Protein AF-A0AB36NXX7-F1 (afdb_monomer_lite)

Radius of gyration: 16.91 Å; chains: 1; bounding box: 38×27×40 Å

pLDDT: mean 72.61, std 8.46, range [48.34, 87.56]

Structure (mmCIF, N/CA/C/O backbone):
data_AF-A0AB36NXX7-F1
#
_entry.id   AF-A0AB36NXX7-F1
#
loop_
_atom_site.group_PDB
_atom_site.id
_atom_site.type_symbol
_atom_site.label_atom_id
_atom_site.label_alt_id
_atom_site.label_comp_id
_atom_site.label_asym_id
_atom_site.label_entity_id
_atom_site.label_seq_id
_atom_site.pdbx_PDB_ins_code
_atom_site.Cartn_x
_atom_site.Cartn_y
_atom_site.Cartn_z
_atom_site.occupancy
_atom_site.B_iso_or_equiv
_atom_site.auth_seq_id
_atom_site.auth_comp_id
_atom_site.auth_asym_id
_atom_site.auth_atom_id
_atom_site.pdbx_PDB_model_num
ATOM 1 N N . MET A 1 1 ? -16.852 20.082 20.409 1.00 48.34 1 MET A N 1
ATOM 2 C CA . MET A 1 1 ? -17.123 18.825 19.672 1.00 48.34 1 MET A CA 1
ATOM 3 C C . MET A 1 1 ? -18.591 18.836 19.265 1.00 48.34 1 MET A C 1
ATOM 5 O O . MET A 1 1 ? -19.446 18.843 20.142 1.00 48.34 1 MET A O 1
ATOM 9 N N . LYS A 1 2 ? -18.890 18.993 17.966 1.00 51.81 2 LYS A N 1
ATOM 10 C CA . LYS A 1 2 ? -20.273 19.078 17.459 1.00 51.81 2 LYS A CA 1
ATOM 11 C C . LYS A 1 2 ? -20.989 17.733 17.685 1.00 51.81 2 LYS A C 1
ATOM 13 O O . LYS A 1 2 ? -20.387 16.682 17.516 1.00 51.81 2 LYS A O 1
ATOM 18 N N . ASN A 1 3 ? -22.239 17.812 18.138 1.00 57.38 3 ASN A N 1
ATOM 19 C CA . ASN A 1 3 ? -23.135 16.730 18.563 1.00 57.38 3 ASN A CA 1
ATOM 20 C C . ASN A 1 3 ? -23.060 15.432 17.723 1.00 57.38 3 ASN A C 1
ATOM 22 O O . ASN A 1 3 ? -23.766 15.293 16.732 1.00 57.38 3 ASN A O 1
ATOM 26 N N . LEU A 1 4 ? -22.315 14.432 18.206 1.00 63.97 4 LEU A N 1
ATOM 27 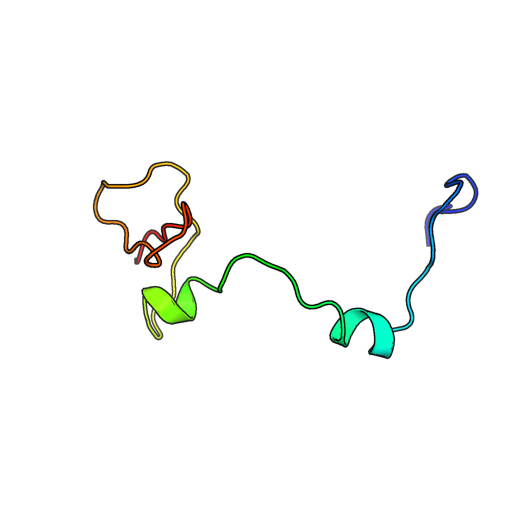C CA . LEU A 1 4 ? -22.407 13.029 17.760 1.00 63.97 4 LEU A CA 1
ATOM 28 C C . LEU A 1 4 ? -23.636 12.300 18.356 1.00 63.97 4 LEU A C 1
ATOM 30 O O . LEU A 1 4 ? -23.820 11.108 18.141 1.00 63.97 4 LEU A O 1
ATOM 34 N N . LYS A 1 5 ? -24.491 13.009 19.112 1.00 59.66 5 LYS A N 1
ATOM 35 C CA . LYS A 1 5 ? -25.547 12.446 19.974 1.00 59.66 5 LYS A CA 1
ATOM 36 C C . LYS A 1 5 ? -26.691 11.720 19.246 1.00 59.66 5 LYS A C 1
ATOM 38 O O . LYS A 1 5 ? -27.503 11.096 19.915 1.00 59.66 5 LYS A O 1
ATOM 43 N N . ASN A 1 6 ? -26.775 11.799 17.917 1.00 64.75 6 ASN A N 1
ATOM 44 C CA . ASN A 1 6 ? -27.868 11.203 17.133 1.00 64.75 6 ASN A CA 1
ATOM 45 C C . ASN A 1 6 ? -27.441 10.028 16.242 1.00 64.75 6 ASN A C 1
ATOM 47 O O . ASN A 1 6 ? -28.246 9.524 15.462 1.00 64.75 6 ASN A O 1
ATOM 51 N N . LEU A 1 7 ? -26.193 9.572 16.347 1.00 71.56 7 LEU A N 1
ATOM 52 C CA . LEU A 1 7 ? -25.728 8.416 15.592 1.00 71.56 7 LEU A CA 1
ATOM 53 C C . LEU A 1 7 ? -26.048 7.130 16.367 1.00 71.56 7 LEU A C 1
ATOM 55 O O . LEU A 1 7 ? -25.419 6.826 17.378 1.00 71.56 7 LEU A O 1
ATOM 59 N N . LYS A 1 8 ? -27.053 6.384 15.902 1.00 76.50 8 LYS A N 1
ATOM 60 C CA . LYS A 1 8 ? -27.338 5.024 16.384 1.00 76.50 8 LYS A CA 1
ATOM 61 C C . LYS A 1 8 ? -26.325 4.060 15.753 1.00 76.50 8 LYS A C 1
ATOM 63 O O . LYS A 1 8 ? -26.016 4.207 14.575 1.00 76.50 8 LYS A O 1
ATOM 68 N N . ASN A 1 9 ? -25.833 3.086 16.522 1.00 78.19 9 ASN A N 1
ATOM 69 C CA . ASN A 1 9 ? -24.832 2.090 16.096 1.00 78.19 9 ASN A CA 1
ATOM 70 C C . ASN A 1 9 ? -23.446 2.662 15.740 1.00 78.19 9 ASN A C 1
ATOM 72 O O . ASN A 1 9 ? -22.773 2.143 14.854 1.00 78.19 9 ASN A O 1
ATOM 76 N N . VAL A 1 10 ? -23.012 3.727 16.417 1.00 77.31 10 VAL A N 1
ATOM 77 C CA . VAL A 1 10 ? -21.656 4.268 16.260 1.00 77.31 10 VAL A CA 1
ATOM 78 C C . VAL A 1 10 ? -20.874 4.080 17.548 1.00 77.31 10 VAL A C 1
ATOM 80 O O . VAL A 1 10 ? -21.297 4.517 18.616 1.00 77.31 10 VAL A O 1
ATOM 83 N N . GLU A 1 11 ? -19.714 3.446 17.426 1.00 81.12 11 GLU A N 1
ATOM 84 C CA . GLU A 1 11 ? -18.760 3.276 18.512 1.00 81.12 11 GLU A CA 1
ATOM 85 C C . GLU A 1 11 ? -17.644 4.317 18.384 1.00 81.12 11 GLU A C 1
ATOM 87 O O . GLU A 1 11 ? -17.027 4.476 17.328 1.00 81.12 11 GLU A O 1
ATOM 92 N N . ILE A 1 12 ? -17.380 5.051 19.467 1.00 82.75 12 ILE A N 1
ATOM 93 C CA . ILE A 1 12 ? -16.244 5.972 19.523 1.00 82.75 12 ILE A CA 1
ATOM 94 C C . ILE A 1 12 ? -15.020 5.172 19.962 1.00 82.75 12 ILE A C 1
ATOM 96 O O . ILE A 1 12 ? -14.847 4.869 21.141 1.00 82.75 12 ILE A O 1
ATOM 100 N N . LEU A 1 13 ? -14.151 4.860 19.005 1.00 85.38 13 LEU A N 1
ATOM 101 C CA . LEU A 1 13 ? -12.926 4.111 19.260 1.00 85.38 13 LEU A CA 1
ATOM 102 C C . LEU A 1 13 ? -11.887 4.961 20.003 1.00 85.38 13 LEU A C 1
ATOM 104 O O . LEU A 1 13 ? -11.649 6.129 19.677 1.00 85.38 13 LEU A O 1
ATOM 108 N N . SER A 1 14 ? -11.204 4.343 20.969 1.00 87.56 14 SER A N 1
ATOM 109 C CA . SER A 1 14 ? -10.038 4.938 21.631 1.00 87.56 14 SER A CA 1
ATOM 110 C C . SER A 1 14 ? -8.881 5.146 20.642 1.00 87.56 14 SER A C 1
ATOM 112 O O . SER A 1 1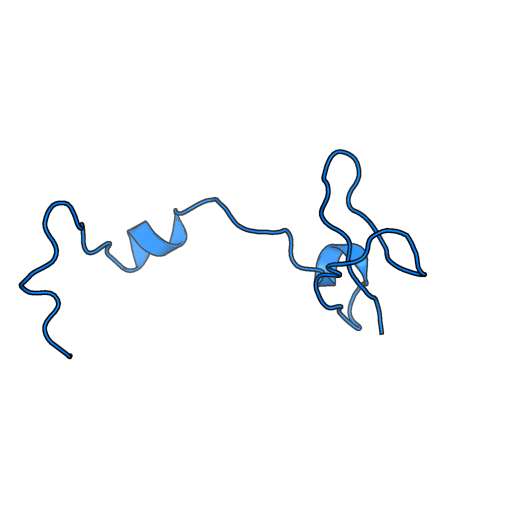4 ? -8.803 4.479 19.612 1.00 87.56 14 SER A O 1
ATOM 114 N N . LYS A 1 15 ? -7.924 6.032 20.960 1.00 81.88 15 LYS A N 1
ATOM 115 C CA . LYS A 1 15 ? -6.746 6.269 20.098 1.00 81.88 15 LYS A CA 1
ATOM 116 C C . LYS A 1 15 ? -5.960 4.987 19.793 1.00 81.88 15 LYS A C 1
ATOM 118 O O . LYS A 1 15 ? -5.437 4.843 18.695 1.00 81.88 15 LYS A O 1
ATOM 123 N N . ASN A 1 16 ? -5.873 4.068 20.754 1.00 85.31 16 ASN A N 1
ATOM 124 C CA . ASN A 1 16 ? -5.180 2.795 20.558 1.00 85.31 16 ASN A CA 1
ATOM 125 C C . ASN A 1 16 ? -5.974 1.862 19.638 1.00 85.31 16 ASN A C 1
ATOM 127 O O . ASN A 1 16 ? -5.385 1.259 18.750 1.00 85.31 16 ASN A O 1
ATOM 131 N N . ALA A 1 17 ? -7.300 1.815 19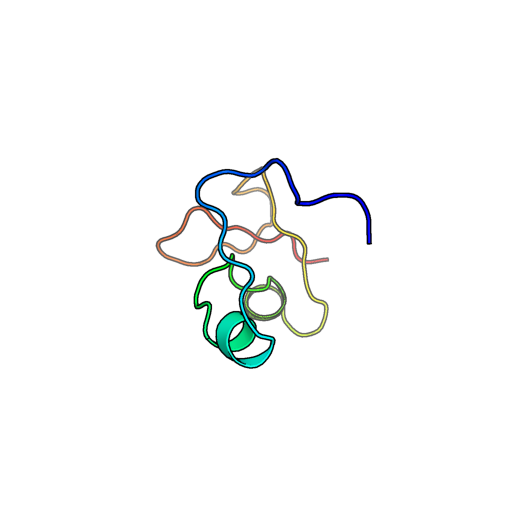.790 1.00 83.31 17 ALA A N 1
ATOM 132 C CA . ALA A 1 17 ? -8.164 1.028 18.914 1.00 83.31 17 ALA A CA 1
ATOM 133 C C . ALA A 1 17 ? -8.187 1.573 17.473 1.00 83.31 17 ALA A C 1
ATOM 135 O O . ALA A 1 17 ? -8.238 0.802 16.521 1.00 83.31 17 ALA A O 1
ATOM 136 N N . GLN A 1 18 ? -8.064 2.893 17.293 1.00 79.12 18 GLN A N 1
ATOM 137 C CA . GLN A 1 18 ? -7.913 3.504 15.968 1.00 79.12 18 GLN A CA 1
ATOM 138 C C . GLN A 1 18 ? -6.619 3.064 15.268 1.00 79.12 18 GLN A C 1
ATOM 140 O O . GLN A 1 18 ? -6.630 2.831 14.065 1.00 79.12 18 GLN A O 1
ATOM 145 N N . LYS A 1 19 ? -5.514 2.900 16.009 1.00 76.31 19 LYS A N 1
ATOM 146 C CA . LYS A 1 19 ? -4.236 2.422 15.448 1.00 76.31 19 LYS A CA 1
ATOM 147 C C . LYS A 1 19 ? -4.284 0.964 14.993 1.00 76.31 19 LYS A C 1
ATOM 149 O O . LYS A 1 19 ? -3.516 0.589 14.117 1.00 76.31 19 LYS A O 1
ATOM 154 N N . SER A 1 20 ? -5.147 0.148 15.598 1.00 78.56 20 SER A N 1
ATOM 155 C CA . SER A 1 20 ? -5.334 -1.255 15.215 1.00 78.56 20 SER A CA 1
ATOM 156 C C . SER A 1 20 ? -6.302 -1.449 14.049 1.00 78.56 20 SER A C 1
ATOM 158 O O . SER A 1 20 ? -6.479 -2.580 13.604 1.00 78.56 20 SER A O 1
ATOM 160 N N . ILE A 1 21 ? -6.934 -0.381 13.549 1.00 78.50 21 ILE A N 1
ATOM 161 C CA . ILE A 1 21 ? -7.724 -0.462 12.321 1.00 78.50 21 ILE A CA 1
ATOM 162 C C . ILE A 1 21 ? -6.749 -0.739 11.177 1.00 78.50 21 ILE A C 1
ATOM 164 O O . ILE A 1 21 ? -6.011 0.140 10.738 1.00 78.50 21 ILE A O 1
ATOM 168 N N . SER A 1 22 ? -6.734 -1.988 10.719 1.00 63.94 22 SER A N 1
ATOM 169 C CA . SER A 1 22 ? -6.005 -2.395 9.527 1.00 63.94 22 SER A CA 1
ATOM 170 C C . SER A 1 22 ? -6.944 -2.296 8.332 1.00 63.94 22 SER A C 1
ATOM 172 O O . SER A 1 22 ? -7.979 -2.959 8.278 1.00 63.94 22 SER A O 1
ATOM 174 N N . GLY A 1 23 ? -6.614 -1.403 7.408 1.00 59.62 23 GLY A N 1
ATOM 175 C CA . GLY A 1 23 ? -7.427 -1.094 6.242 1.00 59.62 23 GLY A CA 1
ATOM 176 C C . GLY A 1 23 ? -7.037 0.264 5.673 1.00 59.62 23 GLY A C 1
ATOM 177 O O . GLY A 1 23 ? -6.665 1.174 6.410 1.00 59.62 23 GLY A O 1
ATOM 178 N N . GLY A 1 24 ? -7.083 0.391 4.353 1.00 61.72 24 GLY A N 1
ATOM 179 C CA . GLY A 1 24 ? -6.653 1.594 3.651 1.00 61.72 24 GLY A CA 1
ATOM 180 C C . GLY A 1 24 ? -5.997 1.253 2.324 1.00 61.72 24 GLY A C 1
ATOM 181 O O . GLY A 1 24 ? -5.526 0.137 2.113 1.00 61.72 24 GLY A O 1
ATOM 182 N N . ILE A 1 25 ? -5.994 2.221 1.416 1.00 63.19 25 ILE A N 1
ATOM 183 C CA . ILE A 1 25 ? -5.282 2.095 0.150 1.00 63.19 25 ILE A CA 1
ATOM 184 C C . ILE A 1 25 ? -3.781 2.214 0.464 1.00 63.19 25 ILE A C 1
ATOM 186 O O . ILE A 1 25 ? -3.403 3.158 1.165 1.00 63.19 25 ILE A O 1
ATOM 190 N N . PRO A 1 26 ? -2.933 1.273 0.008 1.00 64.44 26 PRO A N 1
ATOM 191 C CA . PRO A 1 26 ? -1.493 1.359 0.210 1.00 64.44 26 PRO A CA 1
ATOM 192 C C . PRO A 1 26 ? -0.982 2.716 -0.275 1.00 64.44 26 PRO A C 1
ATOM 194 O O . PRO A 1 26 ? -1.351 3.195 -1.348 1.00 64.44 26 PRO A O 1
ATOM 197 N N . LEU A 1 27 ? -0.176 3.365 0.567 1.00 69.19 27 LEU A N 1
ATOM 198 C CA . LEU A 1 27 ? 0.331 4.700 0.285 1.00 69.19 27 LEU A CA 1
ATOM 199 C C . LEU A 1 27 ? 1.131 4.659 -1.015 1.00 69.19 27 LEU A C 1
ATOM 201 O O . LEU A 1 27 ? 2.067 3.872 -1.142 1.00 69.19 27 LEU A O 1
ATOM 205 N N . CYS A 1 28 ? 0.814 5.563 -1.940 1.00 71.06 28 CYS A N 1
ATOM 206 C CA . CYS A 1 28 ? 1.540 5.711 -3.200 1.00 71.06 28 CYS A CA 1
ATOM 207 C C . CYS A 1 28 ? 3.043 5.973 -3.017 1.00 71.06 28 CYS A C 1
ATOM 209 O O . CYS A 1 28 ? 3.795 5.799 -3.961 1.00 71.06 28 CYS A O 1
ATOM 211 N N . VAL A 1 29 ? 3.49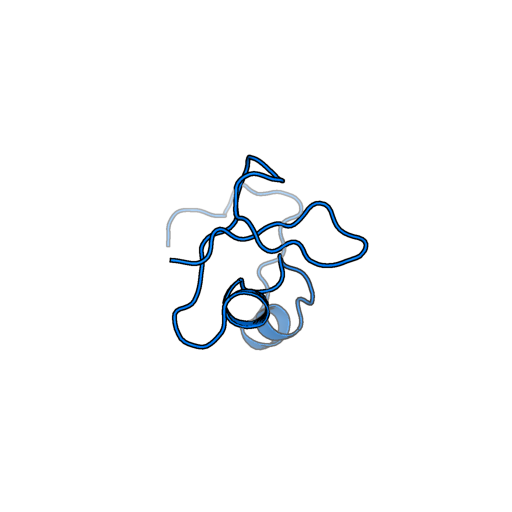9 6.322 -1.810 1.00 68.56 29 VAL A N 1
ATOM 212 C CA . VAL A 1 29 ? 4.921 6.341 -1.424 1.00 68.56 29 VAL A CA 1
ATOM 213 C C . VAL A 1 29 ? 5.607 4.986 -1.632 1.00 68.56 29 VAL A C 1
ATOM 215 O O . VAL A 1 29 ? 6.769 4.943 -2.016 1.00 68.56 29 VAL A O 1
ATOM 218 N N . ILE A 1 30 ? 4.901 3.871 -1.431 1.00 72.25 30 ILE A N 1
ATOM 219 C CA . ILE A 1 30 ? 5.462 2.529 -1.650 1.00 72.25 30 ILE A CA 1
ATOM 220 C C . ILE A 1 30 ? 5.634 2.253 -3.152 1.00 72.25 30 ILE A C 1
ATOM 222 O O . ILE A 1 30 ? 6.587 1.592 -3.549 1.00 72.25 30 ILE A O 1
ATOM 226 N N . LEU A 1 31 ? 4.727 2.770 -3.988 1.00 71.69 31 LEU A N 1
ATOM 227 C CA . LEU A 1 31 ? 4.707 2.519 -5.434 1.00 71.69 31 LEU A CA 1
ATOM 228 C C . LEU A 1 31 ? 5.551 3.526 -6.233 1.00 71.69 31 LEU A C 1
ATOM 230 O O . LEU A 1 31 ? 6.146 3.156 -7.238 1.00 71.69 31 LEU A O 1
ATOM 234 N N . CYS A 1 32 ? 5.620 4.779 -5.783 1.00 75.75 32 CYS A N 1
ATOM 235 C CA . CYS A 1 32 ? 6.282 5.895 -6.465 1.00 75.75 32 CYS A CA 1
ATOM 236 C C . CYS A 1 32 ? 7.596 6.341 -5.795 1.00 75.75 32 CYS A C 1
ATOM 238 O O . CYS A 1 32 ? 8.227 7.292 -6.252 1.00 75.75 32 CYS A O 1
ATOM 240 N N . GLY A 1 33 ? 8.021 5.676 -4.716 1.00 74.62 33 GLY A N 1
ATOM 241 C CA . GLY A 1 33 ? 9.247 6.007 -3.987 1.00 74.62 33 GLY A CA 1
ATOM 242 C C . GLY A 1 33 ? 9.152 7.300 -3.168 1.00 74.62 33 GLY A C 1
ATOM 243 O O . GLY A 1 33 ? 8.063 7.785 -2.858 1.00 74.62 33 GLY A O 1
ATOM 244 N N . GLU A 1 34 ? 10.309 7.864 -2.800 1.00 69.06 34 GLU A N 1
ATOM 245 C CA . GLU A 1 34 ? 10.409 9.035 -1.907 1.00 69.06 34 GLU A CA 1
ATOM 246 C C . GLU A 1 34 ? 9.750 10.305 -2.464 1.00 69.06 34 GLU A C 1
ATOM 248 O O . GLU A 1 34 ? 9.264 11.127 -1.689 1.00 69.06 34 GLU A O 1
ATOM 253 N N . ALA A 1 35 ? 9.669 10.442 -3.793 1.00 66.62 35 ALA A N 1
ATOM 254 C CA . ALA A 1 35 ? 8.925 11.522 -4.449 1.00 66.62 35 ALA A CA 1
ATOM 255 C C . ALA A 1 35 ? 7.416 11.463 -4.138 1.00 66.62 35 ALA A C 1
ATOM 257 O O . ALA 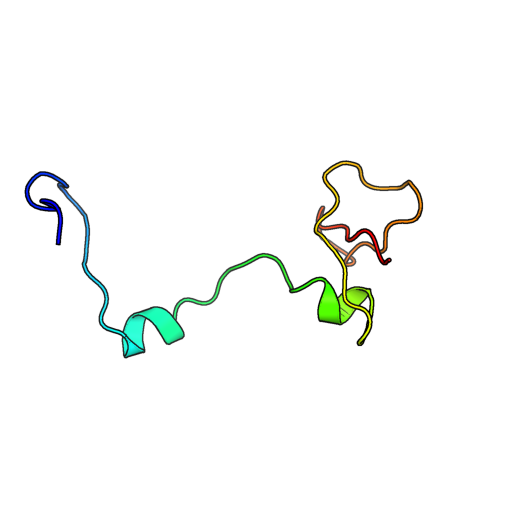A 1 35 ? 6.707 12.470 -4.219 1.00 66.62 35 ALA A O 1
ATOM 258 N N . GLY A 1 36 ? 6.933 10.287 -3.731 1.00 69.75 36 GLY A N 1
ATOM 259 C CA . GLY A 1 36 ? 5.535 10.027 -3.462 1.00 69.75 36 GLY A CA 1
ATOM 260 C C . GLY A 1 36 ? 4.693 10.022 -4.733 1.00 69.75 36 GLY A C 1
ATOM 261 O O . GLY A 1 36 ? 5.170 10.088 -5.862 1.00 69.75 36 GLY A O 1
ATOM 262 N N . GLY A 1 37 ? 3.389 9.906 -4.539 1.00 77.88 37 GLY A N 1
ATOM 263 C CA . GLY A 1 37 ? 2.428 9.903 -5.629 1.00 77.88 37 GLY A CA 1
ATOM 264 C C . GLY A 1 37 ? 1.026 10.131 -5.101 1.00 77.88 37 GLY A C 1
ATOM 265 O O . GLY A 1 37 ? 0.797 10.165 -3.888 1.00 77.88 37 GLY A O 1
ATOM 266 N N . VAL A 1 38 ? 0.081 10.280 -6.018 1.00 80.81 38 VAL A N 1
ATOM 267 C CA . VAL A 1 38 ? -1.344 10.409 -5.697 1.00 80.81 38 VAL A CA 1
ATOM 268 C C . VAL A 1 38 ? -2.108 9.235 -6.283 1.00 80.81 38 VAL A C 1
ATOM 270 O O . VAL A 1 38 ? -1.737 8.719 -7.332 1.00 80.81 38 VAL A O 1
ATOM 273 N N . ILE A 1 39 ? -3.176 8.804 -5.611 1.00 82.50 39 ILE A N 1
ATOM 274 C CA . ILE A 1 39 ? -4.034 7.733 -6.126 1.00 82.50 39 ILE A CA 1
ATOM 275 C C . ILE A 1 39 ? -4.636 8.204 -7.455 1.00 82.50 39 ILE A C 1
ATOM 277 O O . ILE A 1 39 ? -5.247 9.272 -7.522 1.00 82.50 39 ILE A O 1
ATOM 281 N N . SER A 1 40 ? -4.435 7.412 -8.506 1.00 75.94 40 SER A N 1
ATOM 282 C CA . SER A 1 40 ? -4.991 7.649 -9.833 1.00 75.94 40 SER A CA 1
ATOM 283 C C . SER A 1 40 ? -6.366 6.999 -9.936 1.00 75.94 40 SER A C 1
ATOM 285 O O . SER A 1 40 ? -6.539 5.812 -9.657 1.00 75.94 40 SER A O 1
ATOM 287 N N . ASN A 1 41 ? -7.344 7.785 -10.382 1.00 70.69 41 ASN A N 1
ATOM 288 C CA . ASN A 1 41 ? -8.694 7.305 -10.683 1.00 70.69 41 ASN A CA 1
ATOM 289 C C . ASN A 1 41 ? -8.816 6.784 -12.127 1.00 70.69 41 ASN A C 1
ATOM 291 O O . ASN A 1 41 ? -9.884 6.324 -12.524 1.00 70.69 41 ASN A O 1
ATOM 295 N N . THR A 1 42 ? -7.743 6.873 -12.920 1.00 68.06 42 THR A N 1
ATOM 296 C CA . THR A 1 42 ? -7.697 6.468 -14.333 1.00 68.06 42 THR A CA 1
ATOM 297 C C . THR A 1 42 ? -6.497 5.554 -14.591 1.00 68.06 42 THR A C 1
ATOM 299 O O . THR A 1 42 ? -5.492 6.022 -15.120 1.00 68.06 42 THR A O 1
ATOM 302 N N . PRO A 1 43 ? -6.597 4.257 -14.242 1.00 66.00 43 PRO A N 1
ATOM 303 C CA . PRO A 1 43 ? -5.527 3.282 -14.434 1.00 66.00 43 PRO A CA 1
ATOM 304 C C . PRO A 1 43 ? -5.001 3.236 -15.875 1.00 66.00 43 PRO A C 1
ATOM 306 O O . PRO A 1 43 ? -5.784 3.135 -16.821 1.00 66.00 43 PRO A O 1
ATOM 309 N N . GLY A 1 44 ? -3.675 3.229 -16.037 1.00 66.44 44 GLY A N 1
ATOM 310 C CA . GLY A 1 44 ? -3.015 2.861 -17.297 1.00 66.44 44 GLY A CA 1
ATOM 311 C C . GLY A 1 44 ? -2.373 3.998 -18.093 1.00 66.44 44 GLY A C 1
ATOM 312 O O . GLY A 1 44 ? -1.786 3.728 -19.140 1.00 66.44 44 GLY A O 1
ATOM 313 N N . ARG A 1 45 ? -2.409 5.253 -17.623 1.00 64.94 45 ARG A N 1
ATOM 314 C CA . ARG A 1 45 ? -1.738 6.371 -18.310 1.00 64.94 45 ARG A CA 1
ATOM 315 C C . ARG A 1 45 ? -0.540 6.891 -17.516 1.00 64.94 45 ARG A C 1
ATOM 317 O O . ARG A 1 45 ? -0.601 7.959 -16.925 1.00 64.94 45 ARG A O 1
ATOM 324 N N . GLY A 1 46 ? 0.556 6.131 -17.539 1.00 68.81 46 GLY A N 1
ATOM 325 C CA . GLY A 1 46 ? 1.794 6.490 -16.828 1.00 68.81 46 GLY A CA 1
ATOM 326 C C . GLY A 1 46 ? 1.747 6.240 -15.317 1.00 68.81 46 GLY A C 1
ATOM 327 O O . GLY A 1 46 ? 2.635 6.687 -14.601 1.00 68.81 46 GLY A O 1
ATOM 328 N N . ASP A 1 47 ? 0.726 5.521 -14.846 1.00 78.81 47 ASP A N 1
ATOM 329 C CA . ASP A 1 47 ? 0.553 5.180 -13.438 1.00 78.81 47 ASP A CA 1
ATOM 330 C C . ASP A 1 47 ? 1.269 3.877 -13.071 1.00 78.81 47 ASP A C 1
ATOM 332 O O . ASP A 1 47 ? 1.346 2.939 -13.869 1.00 78.81 47 ASP A O 1
ATOM 336 N N . VAL A 1 48 ? 1.707 3.785 -11.816 1.00 81.44 48 VAL A N 1
ATOM 337 C CA . VAL A 1 48 ? 2.215 2.550 -11.215 1.00 81.44 48 VAL A CA 1
ATOM 338 C C . VAL A 1 48 ? 1.091 1.896 -10.422 1.00 81.44 48 VAL A C 1
ATOM 340 O O . VAL A 1 48 ? 0.562 2.475 -9.474 1.00 81.44 48 VAL A O 1
ATOM 343 N N . CYS A 1 49 ? 0.710 0.684 -10.818 1.00 77.06 49 CYS A N 1
ATOM 344 C CA . CYS A 1 49 ? -0.386 -0.054 -10.199 1.00 77.06 49 CYS A CA 1
ATOM 345 C C . CYS A 1 49 ? 0.123 -1.164 -9.287 1.00 77.06 49 CYS A C 1
ATOM 347 O O . CYS A 1 49 ? 1.076 -1.872 -9.618 1.00 77.06 49 CYS A O 1
ATOM 349 N N . GLN A 1 50 ? -0.547 -1.348 -8.151 1.00 75.19 50 GLN A N 1
ATOM 350 C CA . GLN A 1 50 ? -0.224 -2.439 -7.246 1.00 75.19 50 GLN A CA 1
ATOM 351 C C . GLN A 1 50 ? -0.774 -3.762 -7.798 1.00 75.19 50 GLN A C 1
ATOM 353 O O . GLN A 1 50 ? -1.984 -3.861 -8.038 1.00 75.19 50 GLN A O 1
ATOM 358 N N . PRO A 1 51 ? 0.078 -4.790 -7.987 1.00 69.62 51 PRO A N 1
ATOM 359 C CA . PRO A 1 51 ? -0.349 -6.057 -8.567 1.00 69.62 51 PRO A CA 1
ATOM 360 C C . PRO A 1 51 ? -1.471 -6.700 -7.745 1.00 69.62 51 PRO A C 1
ATOM 362 O O . PRO A 1 51 ? -1.407 -6.758 -6.518 1.00 69.62 51 PRO A O 1
ATOM 365 N N . GLY A 1 52 ? -2.511 -7.174 -8.435 1.00 68.19 52 GLY A N 1
ATOM 366 C CA . GLY A 1 52 ? -3.681 -7.805 -7.813 1.00 68.19 52 GLY A CA 1
ATOM 367 C C . GLY A 1 52 ? -4.732 -6.838 -7.252 1.00 68.19 52 GLY A C 1
ATOM 368 O O . GLY A 1 52 ? -5.693 -7.294 -6.639 1.00 68.19 52 GLY A O 1
ATOM 369 N N . THR A 1 53 ? -4.595 -5.524 -7.465 1.00 68.81 53 THR A N 1
ATOM 370 C CA . THR A 1 53 ? -5.591 -4.522 -7.046 1.00 68.81 53 THR A CA 1
ATOM 371 C C . THR A 1 53 ? -5.936 -3.560 -8.185 1.00 68.81 53 THR A C 1
ATOM 373 O O . THR A 1 53 ? -5.196 -3.449 -9.158 1.00 68.81 53 THR A O 1
ATOM 376 N N . THR A 1 54 ? -7.040 -2.819 -8.052 1.00 72.94 54 THR A N 1
ATOM 377 C CA . THR A 1 54 ? -7.379 -1.690 -8.944 1.00 72.94 54 THR A CA 1
ATOM 378 C C . THR A 1 54 ? -6.719 -0.377 -8.510 1.00 72.94 54 THR A C 1
ATOM 380 O O . THR A 1 54 ? -7.077 0.686 -9.013 1.00 72.94 54 THR A O 1
ATOM 383 N N . VAL A 1 55 ? -5.806 -0.424 -7.535 1.00 76.69 55 VAL A N 1
ATOM 384 C CA . VAL A 1 55 ? -5.131 0.759 -7.002 1.00 76.69 55 VAL A CA 1
ATOM 385 C C . VAL A 1 55 ? -3.944 1.083 -7.894 1.00 76.69 55 VAL A C 1
ATOM 387 O O . VAL A 1 55 ? -2.990 0.309 -7.994 1.00 76.69 55 VAL A O 1
ATOM 390 N N . CYS A 1 56 ? -3.999 2.262 -8.499 1.00 81.31 56 CYS A N 1
ATOM 391 C CA . CYS A 1 56 ? -2.908 2.834 -9.265 1.00 81.31 56 CYS A CA 1
ATOM 392 C C . CYS A 1 56 ? -2.515 4.182 -8.679 1.00 81.31 56 CYS A C 1
ATOM 394 O O . CYS A 1 56 ? -3.341 4.878 -8.089 1.00 81.31 56 CYS A O 1
ATOM 396 N N . CYS A 1 57 ? -1.253 4.547 -8.846 1.00 84.62 57 CYS A N 1
ATOM 397 C CA . CYS A 1 57 ? -0.701 5.802 -8.377 1.00 84.62 57 CYS A CA 1
ATOM 398 C C . CYS A 1 57 ? -0.066 6.561 -9.533 1.00 84.62 57 CYS A C 1
ATOM 400 O O . CYS A 1 57 ? 0.752 6.009 -10.268 1.00 84.62 57 CYS A O 1
ATOM 402 N N . TYR A 1 58 ? -0.415 7.837 -9.640 1.00 84.19 58 TYR A N 1
ATOM 403 C CA . TYR A 1 58 ? 0.299 8.780 -10.478 1.00 84.19 58 TYR A CA 1
ATOM 404 C C . TYR A 1 58 ? 1.547 9.237 -9.725 1.00 84.19 58 TYR A C 1
ATOM 406 O O . TYR A 1 58 ? 1.452 9.914 -8.692 1.00 84.19 58 TYR A O 1
ATOM 414 N N . CYS A 1 59 ? 2.708 8.837 -10.232 1.00 77.81 59 CYS A N 1
ATOM 415 C CA . CYS A 1 59 ? 4.002 9.242 -9.702 1.00 77.81 59 CYS A CA 1
ATOM 416 C C . CYS A 1 59 ? 4.401 10.573 -10.348 1.00 77.81 59 CYS A C 1
ATOM 418 O O . CYS A 1 59 ? 4.329 10.707 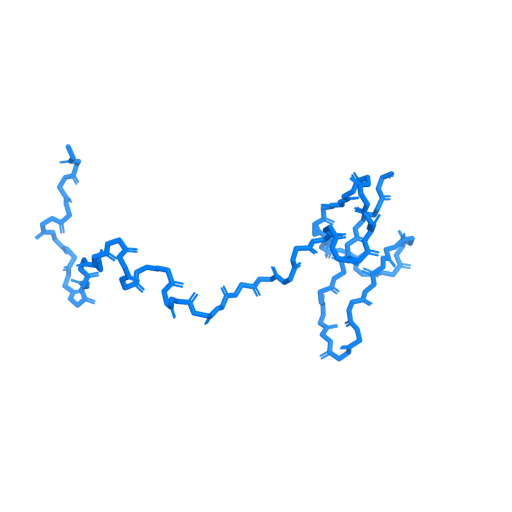-11.571 1.00 77.81 59 CYS A O 1
ATOM 420 N N . ARG A 1 60 ? 4.745 11.571 -9.529 1.00 67.31 60 ARG A N 1
ATOM 421 C CA . ARG A 1 60 ? 5.156 12.898 -10.005 1.00 67.31 60 ARG A CA 1
ATOM 422 C C . ARG A 1 60 ? 6.655 12.996 -10.218 1.00 67.31 60 ARG A C 1
ATOM 424 O O . ARG A 1 60 ? 7.392 12.373 -9.427 1.00 67.31 60 ARG A O 1
#

Secondary structure (DSSP, 8-state):
----TT-TT-----HHHHHT----PPPHHHHH-TT-EEEESSTTSSPEEPTTSS-EEEE-

Sequence (60 aa):
MKNLKNLKNVEILSKNAQKSISGGIPLCVILCGEAGGVISNTPGRGDVCQPGTTVCCYCR

Organism: NCBI:txid29533

Foldseek 3Di:
DPDPPPDDPDDDDDPVRVVPPPDDDPFQCVQQPPQGWAWDPDPDDCWGDDPPDPTTTDHD